Protein AF-A0A7X7D378-F1 (afdb_monomer_lite)

Secondary structure (DSSP, 8-state):
----------TTHHHHHHHHH--HHHHHHHHHHTGGGHHHHHHHHGGGSS-HHHHHHHHHHHHHHHHHH--GGGS----

Sequence (79 aa):
MSNADEPSGDGLDGFRRYRETGDRRLRNQLVEDHQSLVEPYVRRFDHKGVSADDLRQVALIATIKAVERFDPDYGVTFS

pLDDT: mean 84.66, std 15.99, range [35.94, 96.81]

Radius of gyration: 14.89 Å; chains: 1; bounding box: 34×31×43 Å

Foldseek 3Di:
DDDPDDPPCPQCNLLVVCVVPVDPVSLVVQLVVCLVVQQVVLVVCCPPPDHSVVSSVVSSVVSSVCSVPDDVVVVDGDD

Structure (mmCIF, N/CA/C/O backbone):
data_AF-A0A7X7D378-F1
#
_entry.id   AF-A0A7X7D378-F1
#
loop_
_atom_site.group_PDB
_atom_site.id
_atom_site.type_symbol
_atom_site.label_atom_id
_atom_site.label_alt_id
_atom_site.label_comp_id
_atom_site.label_asym_id
_atom_site.label_entity_id
_atom_site.label_seq_id
_atom_site.pdbx_PDB_ins_code
_atom_site.Cartn_x
_atom_site.Cartn_y
_atom_site.Cartn_z
_atom_site.occupancy
_atom_site.B_iso_or_equiv
_atom_site.auth_seq_id
_atom_site.auth_comp_id
_atom_site.auth_asym_id
_atom_site.auth_atom_id
_atom_site.pdbx_PDB_model_num
ATOM 1 N N . MET A 1 1 ? -5.134 -25.226 22.205 1.00 35.94 1 MET A N 1
ATOM 2 C CA . MET A 1 1 ? -4.270 -24.208 21.570 1.00 35.94 1 MET A CA 1
ATOM 3 C C . MET A 1 1 ? -5.057 -23.693 20.376 1.00 35.94 1 MET A C 1
ATOM 5 O O . MET A 1 1 ? -5.156 -24.416 19.398 1.00 35.94 1 MET A O 1
ATOM 9 N N . SER A 1 2 ? -5.774 -22.575 20.537 1.00 42.94 2 SER A N 1
ATOM 10 C CA . SER A 1 2 ? -6.702 -22.052 19.518 1.00 42.94 2 SER A CA 1
ATOM 11 C C . SER A 1 2 ? -5.959 -21.374 18.366 1.00 42.94 2 SER A C 1
ATOM 13 O O . SER A 1 2 ? -4.939 -20.731 18.600 1.00 42.94 2 SER A O 1
ATOM 15 N N . ASN A 1 3 ? -6.511 -21.557 17.162 1.00 39.41 3 ASN A N 1
ATOM 16 C CA . ASN A 1 3 ? -6.049 -21.118 15.841 1.00 39.41 3 ASN A CA 1
ATOM 17 C C . ASN A 1 3 ? -5.426 -19.718 15.797 1.00 39.41 3 ASN A C 1
ATOM 19 O O . ASN A 1 3 ? -6.023 -18.748 16.257 1.00 39.41 3 ASN A O 1
ATOM 23 N N . ALA A 1 4 ? -4.257 -19.634 15.161 1.00 43.72 4 ALA A N 1
ATOM 24 C CA . ALA A 1 4 ? -3.553 -18.401 14.811 1.00 43.72 4 ALA A CA 1
ATOM 25 C C . ALA A 1 4 ? -3.753 -18.018 13.325 1.00 43.72 4 ALA A C 1
ATOM 27 O O . ALA A 1 4 ? -2.862 -17.441 12.716 1.00 43.72 4 ALA A O 1
ATOM 28 N N . ASP A 1 5 ? -4.914 -18.351 12.763 1.00 47.47 5 ASP A N 1
ATOM 29 C CA . ASP A 1 5 ? -5.286 -18.203 11.349 1.00 47.47 5 ASP A CA 1
ATOM 30 C C . ASP A 1 5 ? -6.812 -17.971 11.343 1.00 47.47 5 ASP A C 1
ATOM 32 O O . ASP A 1 5 ? -7.525 -18.726 12.006 1.00 47.47 5 ASP A O 1
ATOM 36 N N . GLU A 1 6 ? -7.441 -16.938 10.787 1.00 47.31 6 GLU A N 1
ATOM 37 C CA . GLU A 1 6 ? -7.071 -15.805 9.935 1.00 47.31 6 GLU A CA 1
ATOM 38 C C . GLU A 1 6 ? -8.011 -14.629 10.304 1.00 47.31 6 GLU A C 1
ATOM 40 O O . GLU A 1 6 ? -9.067 -14.831 10.914 1.00 47.31 6 GLU A O 1
ATOM 45 N N . PRO A 1 7 ? -7.751 -13.407 9.823 1.00 41.62 7 PRO A N 1
ATOM 46 C CA . PRO A 1 7 ? -8.802 -12.729 9.092 1.00 41.62 7 PRO A CA 1
ATOM 47 C C . PRO A 1 7 ? -8.420 -12.770 7.619 1.00 41.62 7 PRO A C 1
ATOM 49 O O . PRO A 1 7 ? -7.606 -11.965 7.168 1.00 41.62 7 PRO A O 1
ATOM 52 N N . SER A 1 8 ? -9.052 -13.674 6.871 1.00 51.28 8 SER A N 1
ATOM 53 C CA . SER A 1 8 ? -9.317 -13.488 5.449 1.00 51.28 8 SER A CA 1
ATOM 54 C C . SER A 1 8 ? -10.238 -12.262 5.372 1.00 51.28 8 SER A C 1
ATOM 56 O O . SER A 1 8 ? -11.461 -12.354 5.348 1.00 51.28 8 SER A O 1
ATOM 58 N N . GLY A 1 9 ? -9.644 -11.079 5.544 1.00 46.66 9 GLY A N 1
ATOM 59 C CA . GLY A 1 9 ? -10.341 -9.806 5.542 1.00 46.66 9 GLY A CA 1
ATOM 60 C C . GLY A 1 9 ? -10.689 -9.501 4.103 1.00 46.66 9 GLY A C 1
ATOM 61 O O . GLY A 1 9 ? -9.842 -9.003 3.370 1.00 46.66 9 GLY A O 1
ATOM 62 N N . ASP A 1 10 ? -11.907 -9.863 3.721 1.00 56.88 10 ASP A N 1
ATOM 63 C CA . ASP A 1 10 ? -12.484 -9.710 2.392 1.00 56.88 10 ASP A CA 1
ATOM 64 C C . ASP A 1 10 ? -12.180 -8.303 1.837 1.00 56.88 10 ASP A C 1
ATOM 66 O O . ASP A 1 10 ? -12.723 -7.304 2.311 1.00 56.88 10 ASP A O 1
ATOM 70 N N . GLY A 1 11 ? -11.214 -8.226 0.909 1.00 72.19 11 GLY A N 1
ATOM 71 C CA . GLY A 1 11 ? -10.744 -7.056 0.145 1.00 72.19 11 GLY A CA 1
ATOM 72 C C . GLY A 1 11 ? -10.342 -5.789 0.922 1.00 72.19 11 GLY A C 1
ATOM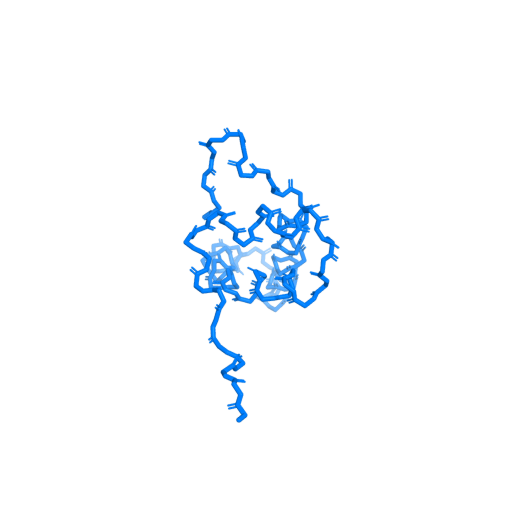 73 O O . GLY A 1 11 ? -9.206 -5.328 0.847 1.00 72.19 11 GLY A O 1
ATOM 74 N N . LEU A 1 12 ? -11.294 -5.172 1.619 1.00 87.44 12 LEU A N 1
ATOM 75 C CA . LEU A 1 12 ? -11.209 -3.853 2.250 1.00 87.44 12 LEU A CA 1
ATOM 76 C C . LEU A 1 12 ? -11.196 -3.911 3.784 1.00 87.44 12 LEU A C 1
ATOM 78 O O . LEU A 1 12 ? -10.754 -2.956 4.426 1.00 87.44 12 LEU A O 1
ATOM 82 N N . ASP A 1 13 ? -11.640 -5.015 4.387 1.00 91.62 13 ASP A N 1
ATOM 83 C CA . ASP A 1 13 ? -11.723 -5.144 5.848 1.00 91.62 13 ASP A CA 1
ATOM 84 C C . ASP A 1 13 ? -10.350 -5.087 6.521 1.00 91.62 13 ASP A C 1
ATOM 86 O O . ASP A 1 13 ? -10.190 -4.466 7.577 1.00 91.62 13 ASP A O 1
ATOM 90 N N . GLY A 1 14 ? -9.326 -5.649 5.872 1.00 92.94 14 GLY A N 1
ATOM 91 C CA . GLY A 1 14 ? -7.941 -5.516 6.320 1.00 92.94 14 GLY A CA 1
ATOM 92 C C . GLY A 1 14 ? -7.491 -4.051 6.386 1.00 92.94 14 GLY A C 1
ATOM 93 O O . GLY A 1 14 ? -6.878 -3.637 7.372 1.00 92.94 14 GLY A O 1
ATOM 94 N N . PHE A 1 15 ? -7.863 -3.236 5.395 1.00 94.44 15 PHE A N 1
ATOM 95 C CA . PHE A 1 15 ? -7.544 -1.806 5.374 1.00 94.44 15 PHE A CA 1
ATOM 96 C C . PHE A 1 15 ? -8.294 -1.025 6.455 1.00 94.44 15 PHE A C 1
ATOM 98 O O . PHE A 1 15 ? -7.680 -0.192 7.124 1.00 94.44 15 PHE A O 1
ATOM 105 N N . ARG A 1 16 ? -9.583 -1.316 6.684 1.00 94.62 16 ARG A N 1
ATOM 106 C CA . ARG A 1 16 ? -10.359 -0.699 7.779 1.00 94.62 16 ARG A CA 1
ATOM 107 C C . ARG A 1 16 ? -9.702 -0.969 9.127 1.00 94.62 16 ARG A C 1
ATOM 109 O O . ARG A 1 16 ? -9.360 -0.038 9.854 1.00 94.62 16 ARG A O 1
ATOM 116 N N . ARG A 1 17 ? -9.402 -2.240 9.403 1.00 94.75 17 ARG A N 1
ATOM 117 C CA . ARG A 1 17 ? -8.739 -2.653 10.643 1.00 94.75 17 ARG A CA 1
ATOM 118 C C . ARG A 1 17 ? -7.356 -2.027 10.799 1.00 94.75 17 ARG A C 1
ATOM 120 O O . ARG A 1 17 ? -6.975 -1.638 11.904 1.00 94.75 17 ARG A O 1
ATOM 127 N N . TYR A 1 18 ? -6.586 -1.915 9.719 1.00 95.88 18 TYR A N 1
ATOM 128 C CA . TYR A 1 18 ? -5.294 -1.239 9.769 1.00 95.88 18 TYR A CA 1
ATOM 129 C C . TYR A 1 18 ? -5.445 0.238 10.145 1.00 95.88 18 TYR A C 1
ATOM 131 O O . TYR A 1 18 ? -4.713 0.712 11.011 1.00 95.88 18 TYR A O 1
ATOM 139 N N . ARG A 1 19 ? -6.421 0.953 9.577 1.00 95.19 19 ARG A N 1
ATOM 140 C CA . ARG A 1 19 ? -6.666 2.362 9.920 1.00 95.19 19 ARG A CA 1
ATOM 141 C C . ARG A 1 19 ? -7.088 2.566 11.371 1.00 95.19 19 ARG A C 1
ATOM 143 O O . ARG A 1 19 ? -6.683 3.551 11.979 1.00 95.19 19 ARG A O 1
ATOM 150 N N . GLU A 1 20 ? -7.864 1.643 11.926 1.00 95.81 20 GLU A N 1
ATOM 151 C CA . GLU A 1 20 ? -8.283 1.693 13.331 1.00 95.81 20 GLU A CA 1
ATOM 152 C C . GLU A 1 20 ? -7.126 1.420 14.300 1.00 95.81 20 GLU A C 1
ATOM 154 O O . GLU A 1 20 ? 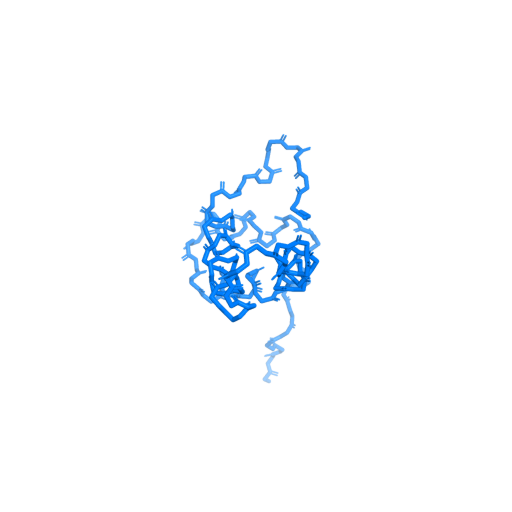-7.034 2.036 15.360 1.00 95.81 20 GLU A O 1
ATOM 159 N N . THR A 1 21 ? -6.246 0.479 13.952 1.00 96.81 21 THR A N 1
ATOM 160 C CA . THR A 1 21 ? -5.249 -0.067 14.889 1.00 96.81 21 THR A CA 1
ATOM 161 C C . THR A 1 21 ? -3.842 0.486 14.698 1.00 96.81 21 THR A C 1
ATOM 163 O O . THR A 1 21 ? -3.038 0.457 15.628 1.00 96.81 21 THR A O 1
ATOM 166 N N . GLY A 1 22 ? -3.502 0.933 13.489 1.00 95.62 22 GLY A N 1
ATOM 167 C CA . GLY A 1 22 ? -2.130 1.240 13.092 1.00 95.62 22 GLY A CA 1
ATOM 168 C C . GLY A 1 22 ? -1.182 0.034 13.149 1.00 95.62 22 GLY A C 1
ATOM 169 O O . GLY A 1 22 ? 0.036 0.230 13.176 1.00 95.62 22 GLY A O 1
ATOM 170 N N . ASP A 1 23 ? -1.696 -1.205 13.196 1.00 96.62 23 ASP A N 1
ATOM 171 C CA . ASP A 1 23 ? -0.870 -2.398 13.389 1.00 96.62 23 ASP A CA 1
ATOM 172 C C . ASP A 1 23 ? 0.114 -2.580 12.227 1.00 96.62 23 ASP A C 1
ATOM 174 O O . ASP A 1 23 ? -0.247 -2.846 11.078 1.00 96.62 23 ASP A O 1
ATOM 178 N N . ARG A 1 24 ? 1.404 -2.465 12.550 1.00 96.00 24 ARG A N 1
ATOM 179 C CA . ARG A 1 24 ? 2.498 -2.625 11.592 1.00 96.00 24 ARG A CA 1
ATOM 180 C C . ARG A 1 24 ? 2.549 -4.020 10.979 1.00 96.00 24 ARG A C 1
ATOM 182 O O . ARG A 1 24 ? 2.995 -4.134 9.841 1.00 96.00 24 ARG A O 1
ATOM 189 N N . ARG A 1 25 ? 2.142 -5.066 11.706 1.00 95.94 25 ARG A N 1
ATOM 190 C CA . ARG A 1 25 ? 2.096 -6.435 11.170 1.00 95.94 25 ARG A CA 1
ATOM 191 C C . ARG A 1 25 ? 1.024 -6.541 10.096 1.00 95.94 25 ARG A C 1
ATOM 193 O O . ARG A 1 25 ? 1.321 -7.011 9.007 1.00 95.94 25 ARG A O 1
ATOM 200 N N . LEU A 1 26 ? -0.164 -6.007 10.371 1.00 95.69 26 LEU A N 1
ATOM 201 C CA . LEU A 1 26 ? -1.256 -5.958 9.403 1.00 95.69 26 LEU A CA 1
ATOM 202 C C . LEU A 1 26 ? -0.894 -5.114 8.176 1.00 95.69 26 LEU A C 1
ATOM 204 O O . LEU A 1 26 ? -1.126 -5.542 7.053 1.00 95.69 26 LEU A O 1
ATOM 208 N N . ARG A 1 27 ? -0.243 -3.960 8.364 1.00 95.44 27 ARG A N 1
ATOM 209 C CA . ARG A 1 27 ? 0.288 -3.165 7.245 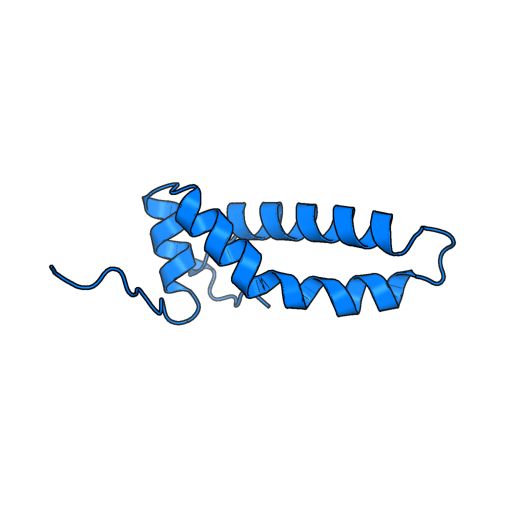1.00 95.44 27 ARG A CA 1
ATOM 210 C C . ARG A 1 27 ? 1.252 -3.972 6.376 1.00 95.44 27 ARG A C 1
ATOM 212 O O . ARG A 1 27 ? 1.179 -3.888 5.158 1.00 95.44 27 ARG A O 1
ATOM 219 N N . ASN A 1 28 ? 2.188 -4.698 6.991 1.00 94.94 28 ASN A N 1
ATOM 220 C CA . ASN A 1 28 ? 3.153 -5.503 6.244 1.00 94.94 28 ASN A CA 1
ATOM 221 C C . ASN A 1 28 ? 2.448 -6.602 5.442 1.00 94.94 28 ASN A C 1
ATOM 223 O O . ASN A 1 28 ? 2.755 -6.748 4.266 1.00 94.94 28 ASN A O 1
ATOM 227 N N . GLN A 1 29 ? 1.463 -7.278 6.041 1.00 94.62 29 GLN A N 1
ATOM 228 C CA . GLN A 1 29 ? 0.645 -8.272 5.347 1.00 94.62 29 GLN A CA 1
ATOM 229 C C . GLN A 1 29 ? -0.075 -7.658 4.140 1.00 94.62 29 GLN A C 1
ATOM 231 O O . GLN A 1 29 ? 0.095 -8.125 3.023 1.00 94.62 29 GLN A O 1
ATOM 236 N N . LEU A 1 30 ? -0.773 -6.533 4.338 1.00 94.06 30 LEU A N 1
ATOM 237 C CA . LEU A 1 30 ? -1.452 -5.813 3.256 1.00 94.06 30 LEU A CA 1
ATOM 238 C C . LEU A 1 30 ? -0.489 -5.414 2.131 1.00 94.06 30 LEU A C 1
ATOM 240 O O . LEU A 1 30 ? -0.861 -5.446 0.965 1.00 94.06 30 LEU A O 1
ATOM 244 N N . VAL A 1 31 ? 0.749 -5.028 2.449 1.00 93.44 31 VAL A N 1
ATOM 245 C CA . VAL A 1 31 ? 1.762 -4.743 1.423 1.00 93.44 31 VAL A CA 1
ATOM 246 C C . VAL A 1 31 ? 2.151 -6.016 0.677 1.00 93.44 31 VAL A C 1
ATOM 248 O O . VAL A 1 31 ? 2.188 -5.986 -0.549 1.00 93.44 31 VAL A O 1
ATOM 251 N N . GLU A 1 32 ? 2.444 -7.103 1.393 1.00 91.81 32 GLU A N 1
ATOM 252 C CA . GLU A 1 32 ? 2.833 -8.407 0.839 1.00 91.81 32 GLU A CA 1
ATOM 253 C C . GLU A 1 32 ? 1.769 -8.981 -0.102 1.00 91.81 32 GLU A C 1
ATOM 255 O O . GLU A 1 32 ? 2.103 -9.343 -1.232 1.00 91.81 32 GLU A O 1
ATOM 260 N N . ASP A 1 33 ? 0.496 -8.933 0.294 1.00 91.50 33 ASP A N 1
ATOM 261 C CA . ASP A 1 33 ? -0.645 -9.399 -0.507 1.00 91.50 33 ASP A CA 1
ATOM 262 C C . ASP A 1 33 ? -0.739 -8.681 -1.867 1.00 91.50 33 ASP A C 1
ATOM 264 O O . ASP A 1 33 ? -1.196 -9.246 -2.862 1.00 91.50 33 ASP A O 1
ATOM 268 N N . HIS A 1 34 ? -0.244 -7.442 -1.932 1.00 89.62 34 HIS A N 1
ATOM 269 C CA . HIS A 1 34 ? -0.308 -6.580 -3.110 1.00 89.62 34 HIS A CA 1
ATOM 270 C C . HIS A 1 34 ? 1.053 -6.373 -3.797 1.00 89.62 34 HIS A C 1
ATOM 272 O O . HIS A 1 34 ? 1.163 -5.574 -4.730 1.00 89.62 34 HIS A O 1
ATOM 278 N N . GLN A 1 35 ? 2.109 -7.095 -3.399 1.00 86.38 35 GLN A N 1
ATOM 279 C CA . GLN A 1 35 ? 3.429 -6.983 -4.043 1.00 86.38 35 GLN A CA 1
ATOM 280 C C . GLN A 1 35 ? 3.408 -7.416 -5.512 1.00 86.38 35 GLN A C 1
ATOM 282 O O . GLN A 1 35 ? 4.159 -6.877 -6.326 1.00 86.38 35 GLN A O 1
ATOM 287 N N . SER A 1 36 ? 2.532 -8.356 -5.873 1.00 85.62 36 SER A N 1
ATOM 288 C CA . SER A 1 36 ? 2.373 -8.848 -7.249 1.00 85.62 36 SER A CA 1
ATOM 289 C C . SER A 1 36 ? 1.977 -7.743 -8.240 1.00 85.62 36 SER A C 1
ATOM 291 O O . SER A 1 36 ? 2.303 -7.838 -9.425 1.00 85.62 36 SER A O 1
ATOM 293 N N . LEU A 1 37 ? 1.370 -6.653 -7.754 1.00 84.62 37 LEU A N 1
ATOM 294 C CA . LEU A 1 37 ? 1.003 -5.487 -8.557 1.00 84.62 37 LEU A CA 1
ATOM 295 C C . LEU A 1 37 ? 2.217 -4.715 -9.085 1.00 84.62 37 LEU A C 1
ATOM 297 O O . LEU A 1 37 ? 2.084 -3.976 -10.053 1.00 84.62 37 LEU A O 1
ATOM 301 N N . VAL A 1 38 ? 3.402 -4.873 -8.486 1.00 88.81 38 VAL A N 1
ATOM 302 C CA . VAL A 1 38 ? 4.608 -4.105 -8.841 1.00 88.81 38 VAL A CA 1
ATOM 303 C C . VAL A 1 38 ? 5.204 -4.536 -10.184 1.00 88.81 38 VAL A C 1
ATOM 305 O O . VAL A 1 38 ? 5.667 -3.701 -10.965 1.00 88.81 38 VAL A O 1
ATOM 308 N N . GLU A 1 39 ? 5.190 -5.834 -10.476 1.00 88.75 39 GLU A N 1
ATOM 309 C CA . GLU A 1 39 ? 5.927 -6.425 -11.597 1.00 88.75 39 GLU A CA 1
ATOM 310 C C . GLU A 1 39 ? 5.489 -5.897 -12.987 1.00 88.75 39 GLU A C 1
ATOM 312 O O . GLU A 1 39 ? 6.363 -5.580 -13.803 1.00 88.75 39 GLU A O 1
ATOM 317 N N . PRO A 1 40 ? 4.185 -5.696 -13.281 1.00 88.38 40 PRO A N 1
ATOM 318 C CA . PRO A 1 40 ? 3.754 -5.049 -14.522 1.00 88.38 40 PRO A CA 1
ATOM 319 C C . PRO A 1 40 ? 4.327 -3.637 -14.718 1.00 88.38 40 PRO A C 1
ATOM 321 O O . PRO A 1 40 ? 4.657 -3.261 -15.846 1.00 88.38 40 PRO A O 1
ATOM 324 N N . TYR A 1 41 ? 4.478 -2.853 -13.644 1.00 84.50 41 TYR A N 1
ATOM 325 C CA . TYR A 1 41 ? 5.028 -1.497 -13.730 1.00 84.50 41 TYR A CA 1
ATOM 326 C C . TYR A 1 41 ? 6.528 -1.520 -14.010 1.00 84.50 41 TYR A C 1
ATOM 328 O O . TYR A 1 41 ? 6.984 -0.784 -14.882 1.00 84.50 41 TYR A O 1
ATOM 336 N N . VAL A 1 42 ? 7.285 -2.398 -13.347 1.00 89.25 42 VAL A N 1
ATOM 337 C CA . VAL A 1 42 ? 8.728 -2.550 -13.598 1.00 89.25 42 VAL A CA 1
ATOM 338 C C . VAL A 1 42 ? 8.976 -2.873 -15.073 1.00 89.25 42 VAL A C 1
ATOM 340 O O . VAL A 1 42 ? 9.694 -2.138 -15.749 1.00 89.25 42 VAL A O 1
ATOM 343 N N . ARG A 1 43 ? 8.277 -3.877 -15.620 1.00 86.75 43 ARG A N 1
ATOM 344 C CA . ARG A 1 43 ? 8.389 -4.270 -17.039 1.00 86.75 43 ARG A CA 1
ATOM 345 C C . ARG A 1 43 ? 8.036 -3.144 -18.006 1.00 86.75 43 ARG A C 1
ATOM 347 O O . ARG A 1 43 ? 8.666 -2.994 -19.050 1.00 86.75 43 ARG A O 1
ATOM 354 N N . ARG A 1 44 ? 7.032 -2.329 -17.666 1.00 86.00 44 ARG A N 1
ATOM 355 C CA . ARG A 1 44 ? 6.616 -1.185 -18.490 1.00 86.00 44 ARG A CA 1
ATOM 356 C C . ARG A 1 44 ? 7.702 -0.109 -18.592 1.00 86.00 44 ARG A C 1
ATOM 358 O O . ARG A 1 44 ? 7.761 0.586 -19.607 1.00 86.00 44 ARG A O 1
ATOM 365 N N . PHE A 1 45 ? 8.541 0.048 -17.569 1.00 82.56 45 PHE A N 1
ATOM 366 C CA . PHE A 1 45 ? 9.540 1.119 -17.490 1.00 82.56 45 PHE A CA 1
ATOM 367 C C . PHE A 1 45 ? 10.992 0.664 -17.698 1.00 82.56 45 PHE A C 1
ATOM 369 O O . PHE A 1 45 ? 11.859 1.524 -17.847 1.00 82.56 45 PHE A O 1
ATOM 376 N N . ASP A 1 46 ? 11.242 -0.641 -17.810 1.00 76.19 46 ASP A N 1
ATOM 377 C CA . ASP A 1 46 ? 12.576 -1.250 -17.966 1.00 76.19 46 ASP A CA 1
ATOM 378 C C . ASP A 1 46 ? 13.379 -0.709 -19.175 1.00 76.19 46 ASP A C 1
ATOM 380 O O . ASP A 1 46 ? 14.600 -0.607 -19.164 1.00 76.19 46 ASP A O 1
ATOM 384 N N . HIS A 1 47 ? 12.696 -0.214 -20.211 1.00 75.81 47 HIS A N 1
ATOM 385 C CA . HIS A 1 47 ? 13.324 0.317 -21.431 1.00 75.81 47 HIS A CA 1
ATOM 386 C C . HIS A 1 47 ? 13.878 1.750 -21.299 1.00 75.81 47 HIS A C 1
ATOM 388 O O . HIS A 1 47 ? 14.303 2.339 -22.294 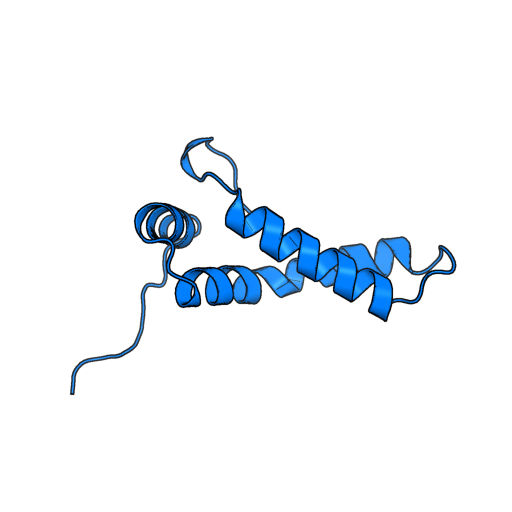1.00 75.81 47 HIS A O 1
ATOM 394 N N . LYS A 1 48 ? 13.833 2.364 -20.109 1.00 77.19 48 LYS A N 1
ATOM 395 C CA . LYS A 1 48 ? 14.180 3.786 -19.907 1.00 77.19 48 LYS A CA 1
ATOM 396 C C . LYS A 1 48 ? 15.595 4.036 -19.375 1.00 77.19 48 LYS A C 1
ATOM 398 O O . LYS A 1 48 ? 15.898 5.164 -18.997 1.00 77.19 48 LYS A O 1
ATOM 403 N N . GLY A 1 49 ? 16.453 3.015 -19.354 1.00 80.94 49 GLY A N 1
ATOM 404 C CA . GLY A 1 49 ? 17.841 3.135 -18.886 1.00 80.94 49 GLY A CA 1
ATOM 405 C C . GLY A 1 49 ? 17.996 3.172 -17.360 1.00 80.94 49 GLY A C 1
ATOM 406 O O . GLY A 1 49 ? 19.070 3.502 -16.869 1.00 80.94 49 GLY A O 1
ATOM 407 N N . VAL A 1 50 ? 16.936 2.838 -16.619 1.00 84.12 50 VAL A N 1
ATOM 408 C CA . VAL A 1 50 ? 16.963 2.603 -15.168 1.00 84.12 50 VAL A CA 1
ATOM 409 C C . VAL A 1 50 ? 16.952 1.094 -14.947 1.00 84.12 50 VAL A C 1
ATOM 411 O O . VAL A 1 50 ? 16.215 0.396 -15.639 1.00 84.12 50 VAL A O 1
ATOM 414 N N . SER A 1 51 ? 17.745 0.594 -13.998 1.00 89.56 51 SER A N 1
ATOM 415 C CA . SER A 1 51 ? 17.753 -0.832 -13.662 1.00 89.56 51 SER A CA 1
ATOM 416 C C . SER A 1 51 ? 16.370 -1.298 -13.193 1.00 89.56 51 SER A C 1
ATOM 418 O O . SER A 1 51 ? 15.721 -0.623 -12.388 1.00 89.56 51 SER A O 1
ATOM 420 N N . ALA A 1 52 ? 15.944 -2.482 -13.639 1.00 88.69 52 ALA A N 1
ATOM 421 C CA . ALA A 1 52 ? 14.722 -3.135 -13.174 1.00 88.69 52 ALA A CA 1
ATOM 422 C C . ALA A 1 52 ? 14.655 -3.244 -11.640 1.00 88.69 52 ALA A C 1
ATOM 424 O O . ALA A 1 52 ? 13.580 -3.101 -11.056 1.00 88.69 52 ALA A O 1
ATOM 425 N N . ASP A 1 53 ? 15.795 -3.457 -10.978 1.00 90.38 53 ASP A N 1
ATOM 426 C CA . ASP A 1 53 ? 15.857 -3.579 -9.519 1.00 90.38 53 ASP A CA 1
ATOM 427 C C . ASP A 1 53 ? 15.595 -2.243 -8.813 1.00 90.38 53 ASP A C 1
ATOM 429 O O . ASP A 1 53 ? 14.848 -2.204 -7.831 1.00 90.38 53 ASP A O 1
ATOM 433 N N . ASP A 1 54 ? 16.117 -1.138 -9.350 1.00 91.38 54 ASP A N 1
ATOM 434 C CA . ASP A 1 54 ? 15.858 0.208 -8.824 1.00 91.38 54 ASP A CA 1
ATOM 435 C C . ASP A 1 54 ? 14.380 0.579 -9.007 1.00 91.38 54 ASP A C 1
ATOM 437 O O . ASP A 1 54 ? 13.726 1.078 -8.086 1.00 91.38 54 ASP A O 1
ATOM 441 N N . LEU A 1 55 ? 13.816 0.272 -10.182 1.00 91.00 55 LEU A N 1
ATOM 442 C CA . LEU A 1 55 ? 12.390 0.459 -10.459 1.00 91.00 55 LEU A CA 1
ATOM 443 C C . LEU A 1 55 ? 11.524 -0.363 -9.501 1.00 91.00 55 LEU A C 1
ATOM 445 O O . LEU A 1 55 ? 10.528 0.147 -8.980 1.00 91.00 55 LEU A O 1
ATOM 449 N N . ARG A 1 56 ? 11.916 -1.612 -9.225 1.00 91.81 56 ARG A N 1
ATOM 450 C CA . ARG A 1 56 ? 11.213 -2.488 -8.284 1.00 91.81 56 ARG A CA 1
ATOM 451 C C . ARG A 1 56 ? 11.236 -1.914 -6.872 1.00 91.81 56 ARG A C 1
ATOM 453 O O . ARG A 1 56 ? 10.192 -1.884 -6.225 1.00 91.81 56 ARG A O 1
ATOM 460 N N . GLN A 1 57 ? 12.378 -1.415 -6.398 1.00 91.81 57 GLN A N 1
ATOM 461 C CA . GLN A 1 57 ? 12.464 -0.796 -5.072 1.00 91.81 57 GLN A CA 1
ATOM 462 C C . GLN A 1 57 ? 11.559 0.431 -4.947 1.00 91.81 57 GLN A C 1
ATOM 464 O O . GLN A 1 57 ? 10.806 0.549 -3.978 1.00 91.81 57 GLN A O 1
ATOM 469 N N . VAL A 1 58 ? 11.588 1.328 -5.935 1.00 93.50 58 VAL A N 1
ATOM 470 C CA . VAL A 1 58 ? 10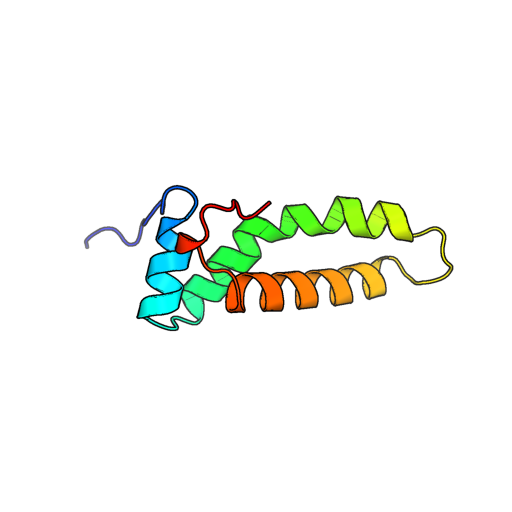.729 2.520 -5.940 1.00 93.50 58 VAL A CA 1
ATOM 471 C C . VAL A 1 58 ? 9.251 2.131 -5.933 1.00 93.50 58 VAL A C 1
ATOM 473 O O . VAL A 1 58 ? 8.469 2.709 -5.175 1.00 93.50 58 VAL A O 1
ATOM 476 N N . ALA A 1 59 ? 8.867 1.131 -6.727 1.00 92.06 59 ALA A N 1
ATOM 477 C CA . ALA A 1 59 ? 7.497 0.642 -6.776 1.00 92.06 59 ALA A CA 1
ATOM 478 C C . ALA A 1 59 ? 7.053 0.003 -5.449 1.00 92.06 59 ALA A C 1
ATOM 480 O O . ALA A 1 59 ? 5.969 0.316 -4.968 1.00 92.06 59 ALA A O 1
ATOM 481 N N . LEU A 1 60 ? 7.903 -0.790 -4.788 1.00 92.56 60 LEU A N 1
ATOM 482 C CA . LEU A 1 60 ? 7.610 -1.337 -3.456 1.00 92.56 60 LEU A CA 1
ATOM 483 C C . LEU A 1 60 ? 7.407 -0.230 -2.407 1.00 92.56 60 LEU A C 1
ATOM 485 O O . LEU A 1 60 ? 6.471 -0.292 -1.610 1.00 92.56 60 LEU A O 1
ATOM 489 N N . ILE A 1 61 ? 8.232 0.825 -2.430 1.00 94.56 61 ILE A N 1
ATOM 490 C CA . ILE A 1 61 ? 8.052 1.998 -1.557 1.00 94.56 61 ILE A CA 1
ATOM 491 C C . ILE A 1 61 ? 6.716 2.695 -1.849 1.00 94.56 61 ILE A C 1
ATOM 493 O O . ILE A 1 61 ? 6.035 3.138 -0.920 1.00 94.56 61 ILE A O 1
ATOM 497 N N . ALA A 1 62 ? 6.336 2.811 -3.123 1.00 93.81 62 ALA A N 1
ATOM 498 C CA . ALA A 1 62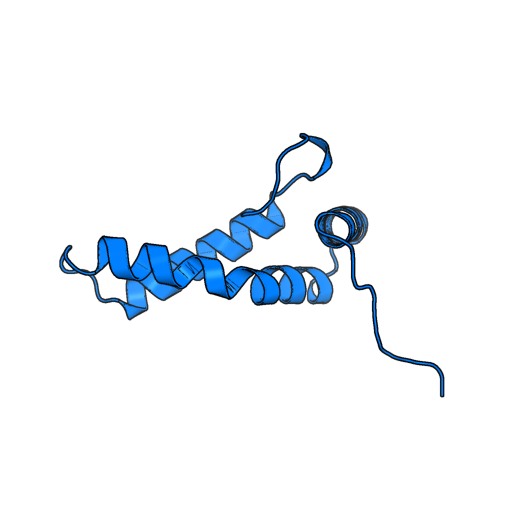 ? 5.048 3.374 -3.511 1.00 93.81 62 ALA A CA 1
ATOM 499 C C . ALA A 1 62 ? 3.880 2.522 -2.990 1.00 93.81 62 ALA A C 1
ATOM 501 O O . ALA A 1 62 ? 2.947 3.089 -2.427 1.00 93.81 62 ALA A O 1
ATOM 502 N N . THR A 1 63 ? 3.965 1.191 -3.075 1.00 93.62 63 THR A N 1
ATOM 503 C CA . THR A 1 63 ? 2.958 0.269 -2.526 1.00 93.62 63 THR A CA 1
ATOM 504 C C . THR A 1 63 ? 2.800 0.441 -1.018 1.00 93.62 63 THR A C 1
ATOM 506 O O . THR A 1 63 ? 1.678 0.588 -0.542 1.00 93.62 63 THR A O 1
ATOM 509 N N . ILE A 1 64 ? 3.902 0.528 -0.260 1.00 94.81 64 ILE A N 1
ATOM 510 C CA . ILE A 1 64 ? 3.850 0.809 1.187 1.00 94.81 64 ILE A CA 1
ATOM 511 C C . ILE A 1 64 ? 3.097 2.117 1.446 1.00 94.81 64 ILE A C 1
ATOM 513 O O . ILE A 1 64 ? 2.165 2.161 2.247 1.00 94.81 64 ILE A O 1
ATOM 517 N N . LYS A 1 65 ? 3.463 3.185 0.730 1.00 95.75 65 LYS A N 1
ATOM 518 C CA . LYS A 1 65 ? 2.828 4.499 0.881 1.00 95.75 65 LYS A CA 1
ATOM 519 C C . LYS A 1 65 ? 1.353 4.500 0.489 1.00 95.75 65 LYS A C 1
ATOM 521 O O . LYS A 1 65 ? 0.607 5.294 1.065 1.00 95.75 65 LYS A O 1
ATOM 526 N N . ALA A 1 66 ? 0.970 3.686 -0.494 1.00 94.94 66 ALA A N 1
ATOM 527 C CA . ALA A 1 66 ? -0.405 3.517 -0.942 1.00 94.94 66 ALA A CA 1
ATOM 528 C C . ALA A 1 66 ? -1.232 2.795 0.125 1.00 94.94 66 ALA A C 1
ATOM 530 O O . ALA A 1 66 ? -2.268 3.320 0.515 1.00 94.94 66 ALA A O 1
ATOM 531 N N . VAL A 1 67 ? -0.739 1.678 0.674 1.00 94.81 67 VAL A N 1
ATOM 532 C CA . VAL A 1 67 ? -1.392 0.964 1.786 1.00 94.81 67 VAL A CA 1
ATOM 533 C C . VAL A 1 67 ? -1.581 1.884 2.993 1.00 94.81 67 VAL A C 1
ATOM 535 O O . VAL A 1 67 ? -2.667 1.946 3.557 1.00 94.81 67 VAL A O 1
ATOM 538 N N . GLU A 1 68 ? -0.554 2.662 3.350 1.00 95.44 68 GLU A N 1
ATOM 539 C CA . GLU A 1 68 ? -0.605 3.596 4.485 1.00 95.44 68 GLU A CA 1
ATOM 540 C C . GLU A 1 68 ? -1.636 4.727 4.321 1.00 95.44 68 GLU A C 1
ATOM 542 O O . GLU A 1 68 ? -2.062 5.316 5.312 1.00 95.44 68 GLU A O 1
ATOM 547 N N . ARG A 1 69 ? -2.015 5.064 3.083 1.00 95.25 69 ARG A N 1
ATOM 548 C CA . ARG A 1 69 ? -2.912 6.192 2.766 1.00 95.25 69 ARG A CA 1
ATOM 549 C C . ARG A 1 69 ? -4.285 5.763 2.279 1.00 95.25 69 ARG A C 1
ATOM 551 O O . ARG A 1 69 ? -5.166 6.614 2.172 1.00 95.25 69 ARG A O 1
ATOM 558 N N . PHE A 1 70 ? -4.454 4.491 1.941 1.00 95.50 70 PHE A N 1
ATOM 559 C CA . PHE A 1 70 ? -5.692 4.003 1.374 1.00 95.50 70 PHE A CA 1
ATOM 560 C C . PHE A 1 70 ? -6.837 4.163 2.372 1.00 95.50 70 PHE A C 1
ATOM 562 O O . PHE A 1 70 ? -6.691 3.944 3.579 1.00 95.50 70 PHE A O 1
ATOM 569 N N . ASP A 1 71 ? -7.977 4.597 1.853 1.00 94.12 71 ASP A N 1
ATOM 570 C CA . ASP A 1 71 ? -9.204 4.761 2.610 1.00 94.12 71 ASP A CA 1
ATOM 571 C C . ASP A 1 71 ? -10.306 3.946 1.920 1.00 94.12 71 ASP A C 1
ATOM 573 O O . ASP A 1 71 ? -10.769 4.339 0.843 1.00 94.12 71 ASP A O 1
ATOM 577 N N . PRO A 1 72 ? -10.699 2.793 2.490 1.00 91.31 72 PRO A N 1
ATOM 578 C CA . PRO A 1 72 ? -11.706 1.926 1.886 1.00 91.31 72 PRO A CA 1
ATOM 579 C C . PRO A 1 72 ? -13.099 2.571 1.841 1.00 91.31 72 PRO A C 1
ATOM 581 O O . PRO A 1 72 ? -13.961 2.105 1.095 1.00 91.31 72 PRO A O 1
ATOM 584 N N . ASP A 1 73 ? -13.331 3.648 2.595 1.00 91.38 73 ASP A N 1
ATOM 585 C CA . ASP A 1 73 ? -14.644 4.285 2.696 1.00 91.38 73 ASP A CA 1
ATOM 586 C C . ASP A 1 73 ? -14.896 5.313 1.577 1.00 91.38 73 ASP A C 1
ATOM 588 O O . ASP A 1 73 ? -16.020 5.783 1.403 1.00 91.38 73 ASP A O 1
ATOM 592 N N . TYR A 1 74 ? -13.894 5.601 0.736 1.00 91.62 74 TYR A N 1
ATOM 593 C CA . TYR A 1 74 ? -14.078 6.387 -0.493 1.00 91.62 74 TYR A CA 1
ATOM 594 C C . TYR A 1 74 ? -14.721 5.605 -1.650 1.00 91.62 74 TYR A C 1
ATOM 596 O O . TYR A 1 74 ? -14.898 6.158 -2.735 1.00 91.62 74 TYR A O 1
ATOM 604 N N . GLY A 1 75 ? -15.089 4.335 -1.445 1.00 85.44 75 GLY A N 1
ATOM 605 C CA . GLY A 1 75 ? -15.785 3.529 -2.455 1.00 85.44 75 GLY A CA 1
ATOM 606 C C . GLY A 1 75 ? -14.907 3.122 -3.641 1.00 85.44 75 GLY A C 1
ATOM 607 O O . GLY A 1 75 ? -15.421 2.845 -4.723 1.00 85.44 75 GLY A O 1
ATOM 608 N N . VAL A 1 76 ? -13.586 3.099 -3.448 1.00 87.31 76 VAL A N 1
ATOM 609 C CA . VAL A 1 76 ? -12.600 2.660 -4.443 1.00 87.31 76 VAL A CA 1
ATOM 610 C C . VAL A 1 76 ? -11.961 1.340 -4.022 1.00 87.31 76 VAL A C 1
ATOM 612 O O . VAL A 1 76 ? -11.872 1.027 -2.838 1.00 87.31 76 VAL A O 1
ATOM 615 N N . THR A 1 77 ? -11.500 0.562 -4.998 1.00 86.06 77 THR A N 1
ATOM 616 C CA . THR A 1 77 ? -10.753 -0.679 -4.761 1.00 86.06 77 THR A CA 1
ATOM 617 C C . THR A 1 77 ? -9.256 -0.410 -4.694 1.00 86.06 77 THR A C 1
ATOM 619 O O . THR A 1 77 ? -8.748 0.481 -5.376 1.00 86.06 77 THR A O 1
ATOM 622 N N . PHE A 1 78 ? -8.539 -1.232 -3.934 1.00 84.62 78 PHE A N 1
ATOM 623 C CA . PHE A 1 78 ? -7.084 -1.306 -4.010 1.00 84.62 78 PHE A CA 1
ATOM 624 C C . PHE A 1 78 ? -6.714 -2.312 -5.115 1.00 84.62 78 PHE A C 1
ATOM 626 O O . PHE A 1 78 ? -7.076 -3.482 -5.012 1.00 84.62 78 PHE A O 1
ATOM 633 N N . SER A 1 79 ? -6.092 -1.856 -6.209 1.00 78.81 79 SER A N 1
ATOM 634 C CA . SER A 1 79 ? -5.705 -2.674 -7.375 1.00 78.81 79 SER A CA 1
ATOM 635 C C . SER A 1 79 ? -4.426 -2.162 -8.022 1.00 78.81 79 SER A C 1
ATOM 637 O O . SER A 1 79 ? -4.069 -0.983 -7.811 1.00 78.81 79 SER A O 1
#